Protein AF-A0A376LFG2-F1 (afdb_monomer)

Foldseek 3Di:
DVVQLVVCVVPVVLVSVLVVLLVVLVVCVVVVVLVVSVVSLVVSVVSCVVVVVCLPLSVLSSLQVVLVSCVVVVVNVSSVVSNVSSVVSCVPPDPPPPPPPPDDPPVPPDDDD

pLDDT: mean 82.59, std 20.43, range [39.03, 98.88]

Organism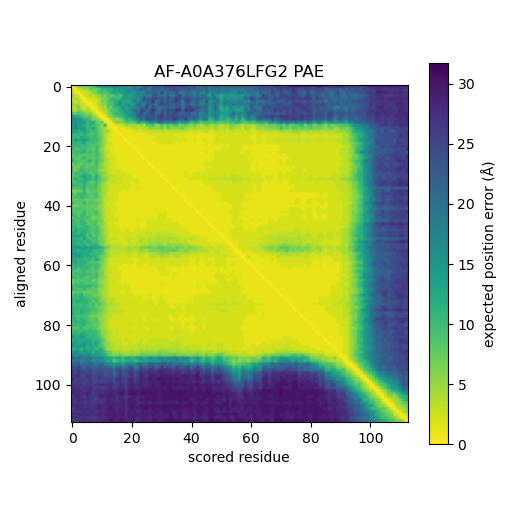: Escherichia coli (NCBI:txid562)

Radius of gyration: 19.16 Å; Cα contacts (8 Å, |Δi|>4): 97; chains: 1; bounding box: 65×38×30 Å

Sequence (113 aa):
MQQTEQMARQHDVWHYALWSLIQQSEILFAQGFLQTAWETQEKAFQLINEQHLEQLPMHEFLVRIRAQLLWAWARLDEAEASARSGIEVLSSYQPQQTASVPGNVDSMLAGPW

InterPro domains:
  IPR011990 Tetratricopeptide-like helical domain superfamily [G3DSA:1.25.40.10] (1-105)
  IPR011990 Tetratricopeptide-like helical domain superfamily [SSF48452] (1-99)
  IPR041617 MalT-like TPR region [PF17874] (1-98)

Mean predicted aligned error: 10.66 Å

Nearest PDB structures (foldseek):
  1hz4-assembly1_A  TM=9.566E-01  e=2.017E-10  Escherichia coli
  5o01-assembly2_B  TM=9.347E-01  e=2.244E-01  Prosthecobacter vanneervenii
  5o09-assembly1_1C  TM=8.858E-01  e=1.795E-01  Prosthecobacter vanneervenii
  7v6p-assembly1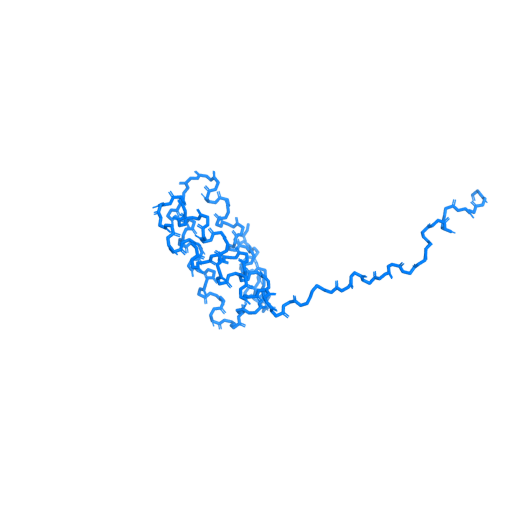_A-2  TM=8.515E-01  e=3.710E-01  Homo sapiens
  7v1l-assembly1_B-2  TM=8.603E-01  e=4.905E-01  Homo sapiens

Solvent-accessible surface area (backbone atoms only — not comparable to full-atom values): 6386 Å² total; per-residue (Å²): 104,72,69,55,38,58,54,19,73,76,65,79,35,57,68,55,30,42,50,45,33,52,52,50,20,52,51,29,43,75,72,66,39,51,70,62,15,49,56,34,47,50,54,36,52,50,50,30,64,77,65,70,40,65,78,42,74,65,41,25,52,49,30,41,58,50,14,54,52,31,44,76,68,67,38,51,72,59,14,49,52,29,41,50,52,22,52,56,47,48,67,78,56,70,80,72,71,73,72,74,77,78,75,72,80,77,72,78,79,73,72,91,130

Structure (mmCIF, N/CA/C/O backbone):
data_AF-A0A376LFG2-F1
#
_entry.id   AF-A0A376LFG2-F1
#
loop_
_atom_site.group_PDB
_atom_site.id
_atom_site.type_symbol
_atom_site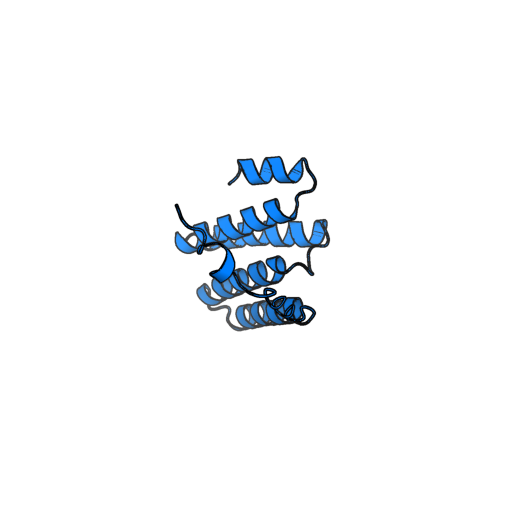.label_atom_id
_atom_site.label_alt_id
_atom_site.label_comp_id
_atom_site.label_asym_id
_atom_site.label_entity_id
_atom_site.label_seq_id
_atom_site.pdbx_PDB_ins_code
_atom_site.Cartn_x
_atom_site.Cartn_y
_atom_site.Cartn_z
_atom_site.occupancy
_atom_site.B_iso_or_equiv
_atom_site.auth_seq_id
_atom_site.auth_comp_id
_atom_site.auth_asym_id
_atom_site.auth_atom_id
_atom_site.pdbx_PDB_model_num
ATOM 1 N N . MET A 1 1 ? 14.401 8.907 4.806 1.00 59.75 1 MET A N 1
ATOM 2 C CA . MET A 1 1 ? 13.732 8.356 3.605 1.00 59.75 1 MET A CA 1
ATOM 3 C C . MET A 1 1 ? 13.271 9.429 2.619 1.00 59.75 1 MET A C 1
ATOM 5 O O . MET A 1 1 ? 13.513 9.244 1.438 1.00 59.75 1 MET A O 1
ATOM 9 N N . GLN A 1 2 ? 12.717 10.573 3.049 1.00 62.09 2 GLN A N 1
ATOM 10 C CA . GLN A 1 2 ? 12.305 11.654 2.124 1.00 62.09 2 GLN A CA 1
ATOM 11 C C . GLN A 1 2 ? 13.410 12.141 1.161 1.00 62.09 2 GLN A C 1
ATOM 13 O O . GLN A 1 2 ? 13.143 12.352 -0.017 1.00 62.09 2 GLN A O 1
ATOM 18 N N . GLN A 1 3 ? 14.663 12.256 1.623 1.00 55.25 3 GLN A N 1
ATOM 19 C CA . GLN A 1 3 ? 15.799 12.605 0.751 1.00 55.25 3 GLN A CA 1
ATOM 20 C C . GLN A 1 3 ? 16.062 11.559 -0.348 1.00 55.25 3 GLN A C 1
ATOM 22 O O . GLN A 1 3 ? 16.388 11.923 -1.473 1.00 55.25 3 GLN A O 1
ATOM 27 N N . THR A 1 4 ? 15.873 10.270 -0.053 1.00 57.09 4 THR A N 1
ATOM 28 C CA . THR A 1 4 ? 16.049 9.173 -1.018 1.00 57.09 4 THR A CA 1
ATOM 29 C C . THR A 1 4 ? 14.986 9.226 -2.114 1.00 57.09 4 THR A C 1
ATOM 31 O O . THR A 1 4 ? 15.292 9.022 -3.283 1.00 57.09 4 THR A O 1
ATOM 34 N N . GLU A 1 5 ? 13.749 9.565 -1.750 1.00 56.72 5 GLU A N 1
ATOM 35 C CA . GLU A 1 5 ? 12.644 9.724 -2.696 1.00 56.72 5 GLU A CA 1
ATOM 36 C C . GLU A 1 5 ? 12.864 10.912 -3.647 1.00 56.72 5 GLU A C 1
ATOM 38 O O . GLU A 1 5 ? 12.639 10.790 -4.849 1.00 56.72 5 GLU A O 1
ATOM 43 N N . GLN A 1 6 ? 13.363 12.044 -3.135 1.00 59.38 6 GLN A N 1
ATOM 44 C CA . GLN A 1 6 ? 13.667 13.220 -3.958 1.00 59.38 6 GLN A CA 1
ATOM 45 C C . GLN A 1 6 ? 14.824 12.978 -4.935 1.00 59.38 6 GLN A C 1
ATOM 47 O O . GLN A 1 6 ? 14.730 13.391 -6.089 1.00 59.38 6 GLN A O 1
ATOM 52 N N . MET A 1 7 ? 15.882 12.279 -4.512 1.00 54.47 7 MET A N 1
ATOM 53 C CA . MET A 1 7 ? 17.007 11.950 -5.397 1.00 54.47 7 MET A CA 1
ATOM 54 C C . MET A 1 7 ? 16.633 10.894 -6.448 1.00 54.47 7 MET A C 1
ATOM 56 O O . MET A 1 7 ? 17.086 10.980 -7.585 1.00 54.47 7 MET A O 1
ATOM 60 N N . ALA A 1 8 ? 15.768 9.930 -6.111 1.00 55.84 8 ALA A N 1
ATOM 61 C CA . ALA A 1 8 ? 15.332 8.884 -7.039 1.00 55.84 8 ALA A CA 1
ATOM 62 C C . ALA A 1 8 ? 14.521 9.432 -8.229 1.00 55.84 8 ALA A C 1
ATOM 64 O O . ALA A 1 8 ? 14.710 8.976 -9.356 1.00 55.84 8 ALA A O 1
ATOM 65 N N . ARG A 1 9 ? 13.681 10.456 -8.002 1.00 56.53 9 ARG A N 1
ATOM 66 C CA . ARG A 1 9 ? 12.909 11.130 -9.066 1.00 56.53 9 ARG A CA 1
ATOM 67 C C . ARG A 1 9 ? 13.779 11.933 -10.039 1.00 56.53 9 ARG A C 1
ATOM 69 O O . ARG A 1 9 ? 13.325 12.244 -11.130 1.00 56.53 9 ARG A O 1
ATOM 76 N N . GLN A 1 10 ? 15.006 12.290 -9.652 1.00 54.00 10 GLN A N 1
ATOM 77 C CA . GLN A 1 10 ? 15.927 13.073 -10.485 1.00 54.00 10 GLN A CA 1
ATOM 78 C C . GLN A 1 10 ? 16.802 12.204 -11.407 1.00 54.00 10 GLN A C 1
ATOM 80 O O . GLN A 1 10 ? 17.465 12.746 -12.288 1.00 54.00 10 GLN A O 1
ATOM 85 N N . HIS A 1 11 ? 16.804 10.878 -11.224 1.00 54.53 11 HIS A N 1
ATOM 86 C CA . HIS A 1 11 ? 17.703 9.947 -11.920 1.00 54.53 11 HIS A CA 1
ATOM 87 C C . HIS A 1 11 ? 16.992 8.717 -12.519 1.00 54.53 11 HIS A C 1
ATOM 89 O O . HIS A 1 11 ? 17.643 7.703 -12.750 1.00 54.53 11 HIS A O 1
ATOM 95 N N . ASP A 1 12 ? 15.672 8.778 -12.738 1.00 59.16 12 ASP A N 1
ATOM 96 C CA . ASP A 1 12 ? 14.859 7.658 -13.251 1.00 59.16 12 ASP A CA 1
ATOM 97 C C . ASP A 1 12 ? 14.970 6.360 -12.424 1.00 59.16 12 ASP A C 1
ATOM 99 O O . ASP A 1 12 ? 14.729 5.259 -12.921 1.00 59.16 12 ASP A O 1
ATOM 103 N N . VAL A 1 13 ? 15.301 6.458 -11.128 1.00 74.38 13 VAL A N 1
ATOM 104 C CA . VAL A 1 13 ? 15.435 5.278 -10.255 1.00 74.38 13 VAL A CA 1
ATOM 105 C C . VAL A 1 13 ? 14.137 5.013 -9.502 1.00 74.38 13 VAL A C 1
ATOM 107 O O . VAL A 1 13 ? 14.078 4.966 -8.270 1.00 74.38 13 VAL A O 1
ATOM 110 N N . TRP A 1 14 ? 13.067 4.838 -10.273 1.00 80.00 14 TRP A N 1
ATOM 111 C CA . TRP A 1 14 ? 11.690 4.671 -9.799 1.00 80.00 14 TRP A CA 1
ATOM 112 C C . TRP A 1 14 ? 11.528 3.518 -8.804 1.00 80.00 14 TRP A C 1
ATOM 114 O O . TRP A 1 14 ? 10.716 3.591 -7.884 1.00 80.00 14 TRP A O 1
ATOM 124 N N . HIS A 1 15 ? 12.380 2.497 -8.914 1.00 79.56 15 HIS A N 1
ATOM 125 C CA . HIS A 1 15 ? 12.423 1.360 -7.998 1.00 79.56 15 HIS A CA 1
ATOM 126 C C . HIS A 1 15 ? 12.772 1.780 -6.556 1.00 79.56 15 HIS A C 1
ATOM 128 O O . HIS A 1 15 ? 12.163 1.282 -5.613 1.00 79.56 15 HIS A O 1
ATOM 134 N N . TYR A 1 16 ? 13.699 2.731 -6.358 1.00 86.12 16 TYR A N 1
ATOM 135 C CA . TYR A 1 16 ? 14.033 3.228 -5.013 1.00 86.12 16 TYR A CA 1
ATOM 136 C C . TYR A 1 16 ? 12.958 4.156 -4.452 1.00 86.12 16 TYR A C 1
ATOM 138 O O . TYR A 1 16 ? 12.722 4.146 -3.243 1.00 86.12 16 TYR A O 1
ATOM 146 N N . ALA A 1 17 ? 12.291 4.938 -5.306 1.00 91.06 17 ALA A N 1
ATOM 147 C CA . ALA A 1 17 ? 11.148 5.743 -4.885 1.00 91.06 17 ALA A CA 1
ATOM 148 C C . ALA A 1 17 ? 10.001 4.841 -4.400 1.00 91.06 17 ALA A C 1
ATOM 150 O O . ALA A 1 17 ? 9.483 5.046 -3.302 1.00 91.06 17 ALA A O 1
ATOM 151 N N . LEU A 1 18 ? 9.681 3.789 -5.163 1.00 93.44 18 LEU A N 1
ATOM 152 C CA . LEU A 1 18 ? 8.682 2.791 -4.788 1.00 93.44 18 LEU A CA 1
ATOM 153 C C . LEU A 1 18 ? 9.053 2.082 -3.479 1.00 93.44 18 LEU A C 1
ATOM 155 O O . LEU A 1 18 ? 8.242 2.027 -2.556 1.00 93.44 18 LEU A O 1
ATOM 159 N N . TRP A 1 19 ? 10.297 1.610 -3.360 1.00 93.38 19 TRP A N 1
ATOM 160 C CA . TRP A 1 19 ? 10.780 0.964 -2.139 1.00 93.38 19 TRP A CA 1
ATOM 161 C C . TRP A 1 19 ? 10.693 1.877 -0.911 1.00 93.38 19 TRP A C 1
ATOM 163 O O . TRP A 1 19 ? 10.265 1.450 0.160 1.00 93.38 19 TRP A O 1
ATOM 173 N N . SER A 1 20 ? 11.047 3.156 -1.065 1.00 95.31 20 SER A N 1
ATOM 174 C CA . SER A 1 20 ? 10.943 4.154 0.003 1.00 95.31 20 SER A CA 1
ATOM 175 C C . SER A 1 20 ? 9.498 4.332 0.481 1.00 95.31 20 SER A C 1
ATOM 177 O O . SER A 1 20 ? 9.266 4.436 1.684 1.00 95.31 20 SER A O 1
ATOM 179 N N . LEU A 1 21 ? 8.518 4.353 -0.429 1.00 97.12 21 LEU A N 1
ATOM 180 C CA . LEU A 1 21 ? 7.099 4.456 -0.065 1.00 97.12 21 LEU A CA 1
ATOM 181 C C . LEU A 1 21 ? 6.609 3.202 0.670 1.00 97.12 21 LEU A C 1
ATOM 183 O O . LEU A 1 21 ? 5.934 3.320 1.692 1.00 97.12 21 LEU A O 1
ATOM 187 N N . ILE A 1 22 ? 7.000 2.012 0.204 1.00 97.38 22 ILE A N 1
ATOM 188 C CA . ILE A 1 22 ? 6.679 0.735 0.861 1.00 97.38 22 ILE A CA 1
ATOM 189 C C . ILE A 1 22 ? 7.204 0.732 2.303 1.00 97.38 22 ILE A C 1
ATOM 191 O O . ILE A 1 22 ? 6.432 0.538 3.240 1.00 97.38 22 ILE A O 1
ATOM 195 N N . GLN A 1 23 ? 8.485 1.049 2.498 1.00 97.75 23 GLN A N 1
ATOM 196 C CA . GLN A 1 23 ? 9.101 1.084 3.827 1.00 97.75 23 GLN A CA 1
ATOM 197 C C . GLN A 1 23 ? 8.470 2.136 4.752 1.00 97.75 23 GLN A C 1
ATOM 199 O O . GLN A 1 23 ? 8.246 1.882 5.936 1.00 97.75 23 GLN A O 1
ATOM 204 N N . GLN A 1 24 ? 8.136 3.319 4.226 1.00 98.12 24 GLN A N 1
ATOM 205 C CA . GLN A 1 24 ? 7.408 4.337 4.989 1.00 98.12 24 GLN A CA 1
ATOM 206 C C . GLN A 1 24 ? 6.034 3.823 5.442 1.00 98.12 24 GLN A C 1
ATOM 208 O O . GLN A 1 24 ? 5.663 4.028 6.598 1.00 98.12 24 GLN A O 1
ATOM 213 N N . SER A 1 25 ? 5.304 3.114 4.573 1.00 98.62 25 SER A N 1
ATOM 214 C CA . SER A 1 25 ? 4.036 2.485 4.948 1.00 98.62 25 SER A CA 1
ATOM 215 C C . SER A 1 25 ? 4.210 1.433 6.043 1.00 98.62 25 SER A C 1
ATOM 217 O O . SER A 1 25 ? 3.358 1.367 6.926 1.00 98.62 25 SER A O 1
ATOM 219 N N . GLU A 1 26 ? 5.254 0.604 5.997 1.00 98.38 26 GLU A N 1
ATOM 220 C CA . GLU A 1 26 ? 5.501 -0.420 7.023 1.00 98.38 26 GLU A CA 1
ATOM 221 C C . GLU A 1 26 ? 5.772 0.213 8.394 1.00 98.38 26 GLU A C 1
ATOM 223 O O . GLU A 1 26 ? 5.209 -0.218 9.401 1.00 98.38 26 GLU A O 1
ATOM 228 N N . ILE A 1 27 ? 6.563 1.291 8.435 1.00 98.44 27 ILE A N 1
ATOM 229 C CA . ILE A 1 27 ? 6.823 2.049 9.668 1.00 98.44 27 ILE A CA 1
ATOM 230 C C . ILE A 1 27 ? 5.526 2.655 10.216 1.00 98.44 27 ILE A C 1
ATOM 232 O O . ILE A 1 27 ? 5.238 2.517 11.404 1.00 98.44 27 ILE A O 1
ATOM 236 N N . LEU A 1 28 ? 4.726 3.302 9.362 1.00 98.69 28 LEU A N 1
ATOM 237 C CA . LEU A 1 28 ? 3.446 3.898 9.759 1.00 98.69 28 LEU A CA 1
ATOM 238 C C . LEU A 1 28 ? 2.468 2.843 10.285 1.00 98.69 28 LEU A C 1
ATOM 240 O O . LEU A 1 28 ? 1.800 3.067 11.295 1.00 98.69 28 LEU A O 1
ATOM 244 N N . PHE A 1 29 ? 2.418 1.679 9.636 1.00 98.50 29 PHE A N 1
ATOM 245 C CA . PHE A 1 29 ? 1.617 0.549 10.089 1.00 98.50 29 PHE A CA 1
ATOM 246 C C . PHE A 1 29 ? 2.072 0.067 11.473 1.00 98.50 29 PHE A C 1
ATOM 248 O O . PHE A 1 29 ? 1.247 -0.058 12.376 1.00 98.50 29 PHE A O 1
ATOM 255 N N . ALA A 1 30 ? 3.380 -0.130 11.675 1.00 98.19 30 ALA A N 1
ATOM 256 C CA . ALA A 1 30 ? 3.945 -0.552 12.958 1.00 98.19 30 ALA A CA 1
ATOM 257 C C . ALA A 1 30 ? 3.695 0.462 14.092 1.00 98.19 30 ALA A C 1
ATOM 259 O O . ALA A 1 30 ? 3.583 0.076 15.253 1.00 98.19 30 ALA A O 1
ATOM 260 N N . GLN A 1 31 ? 3.570 1.750 13.762 1.00 98.38 31 GLN A N 1
ATOM 261 C CA . GLN A 1 31 ? 3.214 2.815 14.706 1.00 98.38 31 GLN A CA 1
ATOM 262 C C . GLN A 1 31 ? 1.706 2.899 15.006 1.00 98.38 31 GLN A C 1
ATOM 264 O O . GLN A 1 31 ? 1.302 3.674 15.870 1.00 98.38 31 GLN A O 1
ATOM 269 N N . GLY A 1 32 ? 0.865 2.129 14.310 1.00 98.06 32 GLY A N 1
ATOM 270 C CA . GLY A 1 32 ? -0.593 2.170 14.456 1.00 98.06 32 GLY A CA 1
ATOM 271 C C . GLY A 1 32 ? -1.282 3.268 13.637 1.00 98.06 32 GLY A C 1
ATOM 272 O O . GLY A 1 32 ? -2.496 3.440 13.740 1.00 98.06 32 GLY A O 1
ATOM 273 N N . PHE A 1 33 ? -0.556 3.989 12.778 1.00 98.56 33 PHE A N 1
ATOM 274 C CA . PHE A 1 33 ? -1.113 5.018 11.894 1.00 98.56 33 PHE A CA 1
ATOM 275 C C . PHE A 1 33 ? -1.658 4.407 10.596 1.00 98.56 33 PHE A C 1
ATOM 277 O O . PHE A 1 33 ? -1.191 4.708 9.497 1.00 98.56 33 PHE A O 1
ATOM 284 N N . LEU A 1 34 ? -2.665 3.533 10.718 1.00 98.25 34 LEU A N 1
ATOM 285 C CA . LEU A 1 34 ? -3.187 2.729 9.602 1.00 98.25 34 LEU A CA 1
ATOM 286 C C . LEU A 1 34 ? -3.701 3.585 8.436 1.00 98.25 34 LEU A C 1
ATOM 288 O O . LEU A 1 34 ? -3.424 3.273 7.283 1.00 98.25 34 LEU A O 1
ATOM 292 N N . GLN A 1 35 ? -4.395 4.689 8.716 1.00 98.50 35 GLN A N 1
ATOM 293 C CA . GLN A 1 35 ? -4.896 5.577 7.662 1.00 98.50 35 GLN A CA 1
ATOM 294 C C . GLN A 1 35 ? -3.751 6.227 6.864 1.00 98.50 35 GLN A C 1
ATOM 296 O O . GLN A 1 35 ? -3.775 6.254 5.637 1.00 98.50 35 GLN A O 1
ATOM 301 N N . THR A 1 36 ? -2.700 6.690 7.541 1.00 98.56 36 THR A N 1
ATOM 302 C CA . THR A 1 36 ? -1.531 7.287 6.875 1.00 98.56 36 THR A CA 1
ATOM 303 C C . THR A 1 36 ? -0.705 6.235 6.130 1.00 98.56 36 THR A C 1
ATOM 305 O O . THR A 1 36 ? -0.149 6.523 5.068 1.00 98.56 36 THR A O 1
ATOM 308 N N . ALA A 1 37 ? -0.646 5.001 6.644 1.00 98.75 37 ALA A N 1
ATOM 309 C CA . ALA A 1 37 ? -0.060 3.872 5.926 1.00 98.75 37 ALA A CA 1
ATOM 310 C C . ALA A 1 37 ? -0.829 3.601 4.620 1.00 98.75 37 ALA A C 1
ATOM 312 O O . ALA A 1 37 ? -0.209 3.499 3.565 1.00 98.75 37 ALA A O 1
ATOM 313 N N . TRP A 1 38 ? -2.167 3.594 4.660 1.00 98.75 38 TRP A N 1
ATOM 314 C CA . TRP A 1 38 ? -3.014 3.438 3.473 1.00 98.75 38 TRP A CA 1
ATOM 315 C C . TRP A 1 38 ? -2.742 4.519 2.426 1.00 98.75 38 TRP A C 1
ATOM 317 O O . TRP A 1 38 ? -2.481 4.208 1.268 1.00 98.75 38 TRP A O 1
ATOM 327 N N . GLU A 1 39 ? -2.740 5.788 2.830 1.00 98.75 39 GLU A N 1
ATOM 328 C CA . GLU A 1 39 ? -2.467 6.920 1.934 1.00 98.75 39 GLU A CA 1
ATOM 329 C C . GLU A 1 39 ? -1.053 6.868 1.340 1.00 98.75 39 GLU A C 1
ATOM 331 O O . GLU A 1 39 ? -0.834 7.253 0.192 1.00 98.75 39 GLU A O 1
ATOM 336 N N . THR A 1 40 ? -0.080 6.362 2.101 1.00 98.62 40 THR A N 1
ATOM 337 C CA . THR A 1 40 ? 1.277 6.112 1.595 1.00 98.62 40 THR A CA 1
ATOM 338 C C . THR A 1 40 ? 1.287 4.990 0.554 1.00 98.62 40 THR A C 1
ATOM 340 O O . THR A 1 40 ? 1.944 5.125 -0.478 1.00 98.62 40 THR A O 1
ATOM 343 N N . GLN A 1 41 ? 0.520 3.918 0.771 1.00 98.69 41 GLN A N 1
ATOM 344 C CA . GLN A 1 41 ? 0.351 2.846 -0.213 1.00 98.69 41 GLN A CA 1
ATOM 345 C C . GLN A 1 41 ? -0.346 3.341 -1.487 1.00 98.69 41 GLN A C 1
ATOM 347 O O . GLN A 1 41 ? 0.065 2.958 -2.575 1.00 98.69 41 GLN A O 1
ATOM 352 N N . GLU A 1 42 ? -1.347 4.224 -1.391 1.00 98.69 42 GLU A N 1
ATOM 353 C CA . GLU A 1 42 ? -2.004 4.819 -2.569 1.00 98.69 42 GLU A CA 1
ATOM 354 C C . GLU A 1 42 ? -1.011 5.588 -3.453 1.00 98.69 42 GLU A C 1
ATOM 356 O O . GLU A 1 42 ? -1.015 5.428 -4.671 1.00 98.69 42 GLU A O 1
ATOM 361 N N . LYS A 1 43 ? -0.077 6.341 -2.854 1.00 98.19 43 LYS A N 1
ATOM 362 C CA . LYS A 1 43 ? 1.009 6.998 -3.608 1.00 98.19 43 LYS A CA 1
ATOM 363 C C . LYS A 1 43 ? 1.923 5.989 -4.306 1.00 98.19 43 LYS A C 1
ATOM 365 O O . LYS A 1 43 ? 2.383 6.246 -5.415 1.00 98.19 43 LYS A O 1
ATOM 370 N N . ALA A 1 44 ? 2.193 4.849 -3.668 1.00 97.56 44 ALA A N 1
ATOM 371 C CA . ALA A 1 44 ? 2.986 3.780 -4.268 1.00 97.56 44 ALA A CA 1
ATOM 372 C C . ALA A 1 44 ? 2.254 3.127 -5.454 1.00 97.56 44 ALA A C 1
ATOM 374 O O . ALA A 1 44 ? 2.872 2.911 -6.493 1.00 97.56 44 ALA A O 1
ATOM 375 N N . PHE A 1 45 ? 0.943 2.885 -5.343 1.00 97.88 45 PHE A N 1
ATOM 376 C CA . PHE A 1 45 ? 0.125 2.385 -6.456 1.00 97.88 45 PHE A CA 1
ATOM 377 C C . PHE A 1 45 ? 0.055 3.380 -7.615 1.00 97.88 45 PHE A C 1
ATOM 379 O O . PHE A 1 45 ? 0.196 2.981 -8.770 1.00 97.88 45 PHE A O 1
ATOM 386 N N . GLN A 1 46 ? -0.105 4.671 -7.316 1.00 97.31 46 GLN A N 1
ATOM 387 C CA . GLN A 1 46 ? -0.063 5.723 -8.328 1.00 97.31 46 GLN A CA 1
ATOM 388 C C . GLN A 1 46 ? 1.275 5.709 -9.080 1.00 97.31 46 GLN A C 1
ATOM 390 O O . GLN A 1 46 ? 1.279 5.712 -10.308 1.00 97.31 46 GLN A O 1
ATOM 395 N N . LEU A 1 47 ? 2.397 5.614 -8.359 1.00 95.00 47 LEU A N 1
ATOM 396 C CA . LEU A 1 47 ? 3.723 5.535 -8.971 1.00 95.00 47 LEU A CA 1
ATOM 397 C C . LEU A 1 47 ? 3.886 4.294 -9.862 1.00 95.00 47 LEU A C 1
ATOM 399 O O . LEU A 1 47 ? 4.479 4.394 -10.933 1.00 95.00 47 LEU A O 1
ATOM 403 N N . ILE A 1 48 ? 3.369 3.135 -9.435 1.00 94.69 48 ILE A N 1
ATOM 404 C CA . ILE A 1 48 ? 3.399 1.909 -10.245 1.00 94.69 48 ILE A CA 1
ATOM 405 C C . ILE A 1 48 ? 2.678 2.121 -11.575 1.00 94.69 48 ILE A C 1
ATOM 407 O O . ILE A 1 48 ? 3.251 1.800 -12.611 1.00 94.69 48 ILE A O 1
ATOM 411 N N . ASN A 1 49 ? 1.473 2.693 -11.542 1.00 94.88 49 ASN A N 1
ATOM 412 C CA . ASN A 1 49 ? 0.660 2.932 -12.734 1.00 94.88 49 ASN A CA 1
ATOM 413 C C . ASN A 1 49 ? 1.316 3.959 -13.675 1.00 94.88 49 ASN A C 1
ATOM 415 O O . ASN A 1 49 ? 1.452 3.721 -14.871 1.00 94.88 49 ASN A O 1
ATOM 419 N N . GLU A 1 50 ? 1.793 5.082 -13.129 1.00 94.12 50 GLU A N 1
ATOM 420 C CA . GLU A 1 50 ? 2.426 6.151 -13.915 1.00 94.12 50 GLU A CA 1
ATOM 421 C C . GLU A 1 50 ? 3.721 5.709 -14.610 1.00 94.12 50 GLU A C 1
ATOM 423 O O . GLU A 1 50 ? 4.068 6.257 -15.654 1.00 94.12 50 GLU A O 1
ATOM 428 N N . GLN A 1 51 ? 4.445 4.747 -14.029 1.00 92.25 51 GLN A N 1
ATOM 429 C CA . GLN A 1 51 ? 5.752 4.292 -14.514 1.00 92.25 51 GLN A CA 1
ATOM 430 C C . GLN A 1 51 ? 5.736 2.847 -15.045 1.00 92.25 51 GLN A C 1
ATOM 432 O O . GLN A 1 51 ? 6.800 2.294 -15.323 1.00 92.25 51 GLN A O 1
ATOM 437 N N . HIS A 1 52 ? 4.555 2.235 -15.190 1.00 91.00 52 HIS A N 1
ATOM 438 C CA . HIS A 1 52 ? 4.356 0.866 -15.685 1.00 91.00 52 HIS A CA 1
ATOM 439 C C . HIS A 1 52 ? 5.210 -0.195 -14.961 1.00 91.00 52 HIS A C 1
ATOM 441 O O . HIS A 1 52 ? 5.931 -0.988 -15.574 1.00 91.00 52 HIS A O 1
ATOM 447 N N . LEU A 1 53 ? 5.177 -0.177 -13.625 1.00 90.00 53 LEU A N 1
ATOM 448 C CA . LEU A 1 53 ? 6.009 -1.028 -12.762 1.00 90.00 53 LEU A CA 1
ATOM 449 C C . LEU A 1 53 ? 5.290 -2.295 -12.268 1.00 90.00 53 LEU A C 1
ATOM 451 O O . LEU A 1 53 ? 5.758 -2.934 -11.323 1.00 90.00 53 LEU A O 1
ATOM 455 N N . GLU A 1 54 ? 4.156 -2.666 -12.865 1.00 89.19 54 GLU A N 1
ATOM 456 C CA . GLU A 1 54 ? 3.255 -3.706 -12.350 1.00 89.19 54 GLU A CA 1
ATOM 457 C C . GLU A 1 54 ? 3.908 -5.091 -12.281 1.00 89.19 54 GLU A C 1
ATOM 459 O O . GLU A 1 54 ? 3.519 -5.901 -11.442 1.00 89.19 54 GLU A O 1
ATOM 464 N N . GLN A 1 55 ? 4.912 -5.353 -13.126 1.00 84.88 55 GLN A N 1
ATOM 465 C CA . GLN A 1 55 ? 5.568 -6.666 -13.203 1.00 84.88 55 GLN A CA 1
ATOM 466 C C . GLN A 1 55 ? 6.815 -6.778 -12.330 1.00 84.88 55 GLN A C 1
ATOM 468 O O . GLN A 1 55 ? 7.502 -7.794 -12.368 1.00 84.88 55 GLN A O 1
ATOM 473 N N . LEU A 1 56 ? 7.135 -5.747 -11.545 1.00 86.06 56 LEU A N 1
ATOM 474 C CA . LEU A 1 56 ? 8.244 -5.822 -10.601 1.00 86.06 56 LEU A CA 1
ATOM 475 C C . LEU A 1 56 ? 7.836 -6.618 -9.351 1.00 86.06 56 LEU A C 1
ATOM 477 O O . LEU A 1 56 ? 6.716 -6.452 -8.867 1.00 86.06 56 LEU A O 1
ATOM 481 N N . PRO A 1 57 ? 8.755 -7.365 -8.706 1.00 87.94 57 PRO A N 1
ATOM 482 C CA . PRO A 1 57 ? 8.446 -8.093 -7.471 1.00 87.94 57 PRO A CA 1
ATOM 483 C C . PRO A 1 57 ? 8.008 -7.158 -6.337 1.00 87.94 57 PRO A C 1
ATOM 485 O O . PRO A 1 57 ? 7.284 -7.554 -5.432 1.00 87.94 57 PRO A O 1
ATOM 488 N N . MET A 1 58 ? 8.418 -5.887 -6.389 1.00 91.88 58 MET A N 1
ATOM 489 C CA . MET A 1 58 ? 7.965 -4.868 -5.440 1.00 91.88 58 MET A CA 1
ATOM 490 C C . MET A 1 58 ? 6.460 -4.597 -5.511 1.00 91.88 58 MET A C 1
ATOM 492 O O . MET A 1 58 ? 5.890 -4.191 -4.500 1.00 91.88 58 MET A O 1
ATOM 496 N N . HIS A 1 59 ? 5.808 -4.833 -6.654 1.00 94.81 59 HIS A N 1
ATOM 497 C CA . HIS A 1 59 ? 4.357 -4.721 -6.739 1.00 94.81 59 HIS A CA 1
ATOM 498 C C . HIS A 1 59 ? 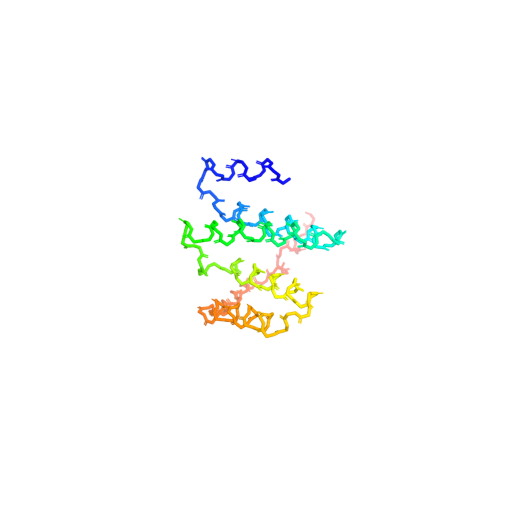3.671 -5.797 -5.887 1.00 94.81 59 HIS A C 1
ATOM 500 O O . HIS A 1 59 ? 2.758 -5.451 -5.139 1.00 94.81 59 HIS A O 1
ATOM 506 N N . GLU A 1 60 ? 4.168 -7.046 -5.890 1.00 95.69 60 GLU A N 1
ATOM 507 C CA . GLU A 1 60 ? 3.695 -8.084 -4.955 1.00 95.69 60 GLU A CA 1
ATOM 508 C C . GLU A 1 60 ? 3.817 -7.608 -3.508 1.00 95.69 60 GLU A C 1
ATOM 510 O O . GLU A 1 60 ? 2.863 -7.706 -2.735 1.00 95.69 60 GLU A O 1
ATOM 515 N N . PHE A 1 61 ? 4.969 -7.036 -3.151 1.00 96.31 61 PHE A N 1
ATOM 516 C CA . PHE A 1 61 ? 5.203 -6.591 -1.784 1.00 96.31 61 PHE A CA 1
ATOM 517 C C . PHE A 1 61 ? 4.166 -5.536 -1.374 1.00 96.31 61 PHE A C 1
ATOM 519 O O . PHE A 1 61 ? 3.592 -5.619 -0.285 1.00 96.31 61 PHE A O 1
ATOM 526 N N . LEU A 1 62 ? 3.890 -4.567 -2.255 1.00 98.19 62 LEU A N 1
ATOM 527 C CA . LEU A 1 62 ? 2.903 -3.518 -2.011 1.00 98.19 62 LEU A CA 1
ATOM 528 C C . LEU A 1 62 ? 1.490 -4.091 -1.808 1.00 98.19 62 LEU A C 1
ATOM 530 O O . LEU A 1 62 ? 0.823 -3.728 -0.836 1.00 98.19 62 LEU A O 1
ATOM 534 N N . VAL A 1 63 ? 1.035 -5.006 -2.672 1.00 98.31 63 VAL A N 1
ATOM 535 C CA . VAL A 1 63 ? -0.299 -5.622 -2.524 1.00 98.31 63 VAL A CA 1
ATOM 536 C C . VAL A 1 63 ? -0.382 -6.555 -1.311 1.00 98.31 63 VAL A C 1
ATOM 538 O O . VAL A 1 63 ? -1.455 -6.704 -0.721 1.00 98.31 63 VAL A O 1
ATOM 541 N N . ARG A 1 64 ? 0.740 -7.111 -0.843 1.00 98.56 64 ARG A N 1
ATOM 542 C CA . ARG A 1 64 ? 0.794 -7.880 0.407 1.00 98.56 64 ARG A CA 1
ATOM 543 C C . ARG A 1 64 ? 0.644 -6.999 1.649 1.00 98.56 64 ARG A C 1
ATOM 545 O O . ARG A 1 64 ? -0.157 -7.329 2.525 1.00 98.56 64 ARG A O 1
ATOM 552 N N . ILE A 1 65 ? 1.337 -5.860 1.737 1.00 98.50 65 ILE A N 1
ATOM 553 C CA . ILE A 1 65 ? 1.148 -4.930 2.873 1.00 98.50 65 ILE A CA 1
ATOM 554 C C . ILE A 1 65 ? -0.206 -4.204 2.815 1.00 98.50 65 ILE A C 1
ATOM 556 O O . ILE A 1 65 ? -0.760 -3.841 3.855 1.00 9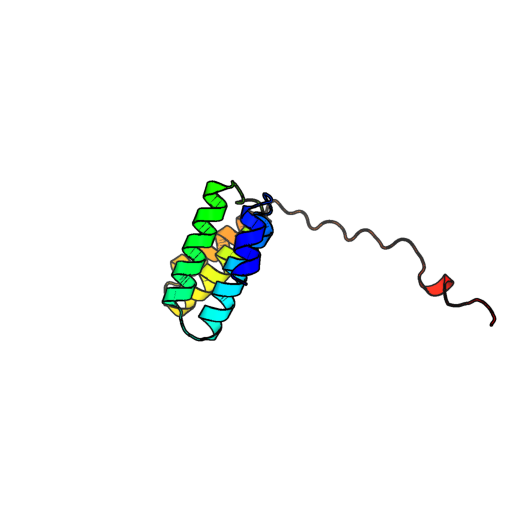8.50 65 ILE A O 1
ATOM 560 N N . ARG A 1 66 ? -0.791 -4.054 1.619 1.00 98.88 66 ARG A N 1
ATOM 561 C CA . ARG A 1 66 ? -2.191 -3.643 1.441 1.00 98.88 66 ARG A CA 1
ATOM 562 C C . ARG A 1 66 ? -3.150 -4.679 2.024 1.00 98.88 66 ARG A C 1
ATOM 564 O O . ARG A 1 66 ? -4.051 -4.304 2.772 1.00 98.88 66 ARG A O 1
ATOM 571 N N . ALA A 1 67 ? -2.931 -5.966 1.751 1.00 98.81 67 ALA A N 1
ATOM 572 C CA . ALA A 1 67 ? -3.730 -7.048 2.325 1.00 98.81 67 ALA A CA 1
ATOM 573 C C . ALA A 1 67 ? -3.652 -7.067 3.860 1.00 98.81 67 ALA A C 1
ATOM 575 O O . ALA A 1 67 ? -4.679 -7.174 4.524 1.00 98.81 67 ALA A O 1
ATOM 576 N N . GLN A 1 68 ? -2.458 -6.888 4.436 1.00 98.75 68 GLN A N 1
ATOM 577 C CA . GLN A 1 68 ? -2.276 -6.802 5.890 1.00 98.75 68 GLN A CA 1
ATOM 578 C C . GLN A 1 68 ? -3.070 -5.641 6.511 1.00 98.75 68 GLN A C 1
ATOM 580 O O . GLN A 1 68 ? -3.695 -5.800 7.561 1.00 98.75 68 GLN A O 1
ATOM 585 N N . LEU A 1 69 ? -3.070 -4.480 5.855 1.00 98.81 69 LEU A N 1
ATOM 586 C CA . LEU A 1 69 ? -3.814 -3.308 6.305 1.00 98.81 69 LEU A CA 1
ATOM 587 C C . LEU A 1 69 ? -5.332 -3.528 6.212 1.00 98.81 69 LEU A C 1
ATOM 589 O O . LEU A 1 69 ? -6.047 -3.290 7.184 1.00 98.81 69 LEU A O 1
ATOM 593 N N . LEU A 1 70 ? -5.819 -4.062 5.089 1.00 98.88 70 LEU A N 1
ATOM 594 C CA . LEU A 1 70 ? -7.227 -4.437 4.907 1.00 98.88 70 LEU A CA 1
ATOM 595 C C . LEU A 1 70 ? -7.685 -5.466 5.946 1.00 98.88 70 LEU A C 1
ATOM 597 O O . LEU A 1 70 ? -8.776 -5.339 6.504 1.00 98.88 70 LEU A O 1
ATOM 601 N N . TRP A 1 71 ? -6.831 -6.442 6.256 1.00 98.69 71 TRP A N 1
ATOM 602 C CA . TRP A 1 71 ? -7.086 -7.436 7.292 1.00 98.69 71 TRP A CA 1
ATOM 603 C C . TRP A 1 71 ? -7.221 -6.795 8.678 1.00 98.69 71 TRP A C 1
ATOM 605 O O . TRP A 1 71 ? -8.159 -7.114 9.406 1.00 98.69 71 TRP A O 1
ATOM 615 N N . ALA A 1 72 ? -6.361 -5.827 9.017 1.00 98.38 72 ALA A N 1
ATOM 616 C CA . ALA A 1 72 ? -6.461 -5.071 10.269 1.00 98.38 72 ALA A CA 1
ATOM 617 C C . ALA A 1 72 ? -7.767 -4.256 10.380 1.00 98.38 72 ALA A C 1
ATOM 619 O O . ALA A 1 72 ? -8.244 -3.996 11.483 1.00 98.38 72 ALA A O 1
ATOM 620 N N . TRP A 1 73 ? -8.377 -3.891 9.249 1.00 98.69 73 TRP A N 1
ATOM 621 C CA . TRP A 1 73 ? -9.704 -3.269 9.175 1.00 98.69 73 TRP A CA 1
ATOM 622 C C . TRP A 1 73 ? -10.861 -4.265 9.017 1.00 98.69 73 TRP A C 1
ATOM 624 O O . TRP A 1 73 ? -11.986 -3.846 8.755 1.00 98.69 73 TRP A O 1
ATOM 634 N N . ALA A 1 74 ? -10.612 -5.569 9.163 1.00 98.69 74 ALA A N 1
ATOM 635 C CA . ALA A 1 74 ? -11.597 -6.636 8.971 1.00 98.69 7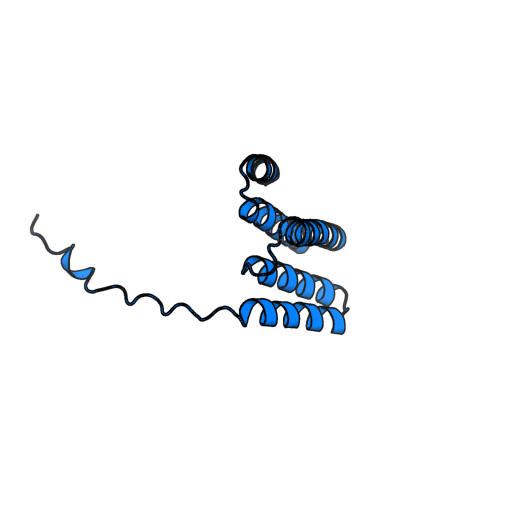4 ALA A CA 1
ATOM 636 C C . ALA A 1 74 ? -12.267 -6.647 7.577 1.00 98.69 74 ALA A C 1
ATOM 638 O O . AL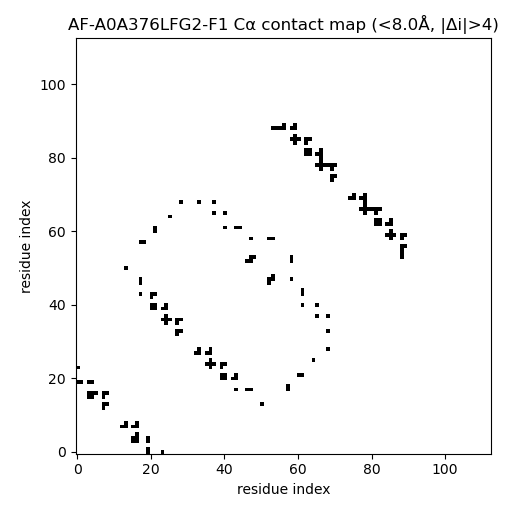A A 1 74 ? -13.343 -7.218 7.402 1.00 98.69 74 ALA A O 1
ATOM 639 N N . ARG A 1 75 ? -11.617 -6.069 6.559 1.00 98.69 75 ARG A N 1
ATOM 640 C CA . ARG A 1 75 ? -12.046 -6.109 5.149 1.00 98.69 75 ARG A CA 1
ATOM 641 C C . ARG A 1 75 ? -11.476 -7.362 4.482 1.00 98.69 75 ARG A C 1
ATOM 643 O O . ARG A 1 75 ? -10.578 -7.284 3.647 1.00 98.69 75 ARG A O 1
ATOM 650 N N . LEU A 1 76 ? -11.941 -8.528 4.932 1.00 98.62 76 LEU A N 1
ATOM 651 C CA . LEU A 1 76 ? -11.298 -9.817 4.650 1.00 98.62 76 LEU A CA 1
ATOM 652 C C . LEU A 1 76 ? -11.327 -10.205 3.167 1.00 98.62 76 LEU A C 1
ATOM 654 O O . LEU A 1 76 ? -1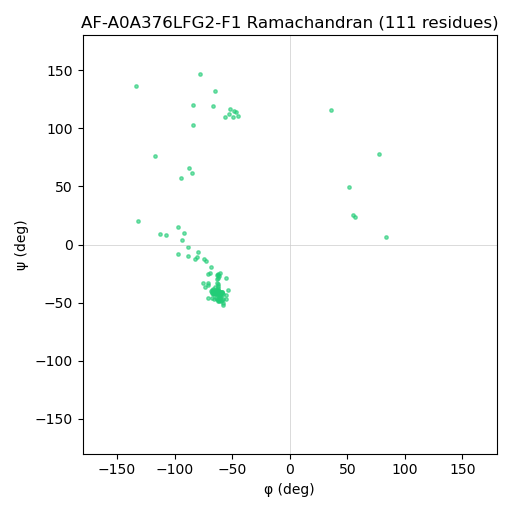0.297 -10.622 2.646 1.00 98.62 76 LEU A O 1
ATOM 658 N N . ASP A 1 77 ? -12.451 -10.000 2.479 1.00 98.69 77 ASP A N 1
ATOM 659 C CA . ASP A 1 77 ? -12.576 -10.326 1.050 1.00 98.69 77 ASP A CA 1
ATOM 660 C C . ASP A 1 77 ? -11.594 -9.506 0.198 1.00 98.69 77 ASP A C 1
ATOM 662 O O . ASP A 1 77 ? -10.962 -10.005 -0.732 1.00 98.69 77 ASP A O 1
ATOM 666 N N . GLU A 1 78 ? -11.410 -8.235 0.554 1.00 98.69 78 GLU A N 1
ATOM 667 C CA . GLU A 1 78 ? -10.480 -7.342 -0.135 1.00 98.69 78 GLU A CA 1
ATOM 668 C C . GLU A 1 78 ? -9.026 -7.673 0.199 1.00 98.69 78 GLU A C 1
ATOM 670 O O . GLU A 1 78 ? -8.157 -7.606 -0.672 1.00 98.69 78 GLU A O 1
ATOM 675 N N . ALA A 1 79 ? -8.75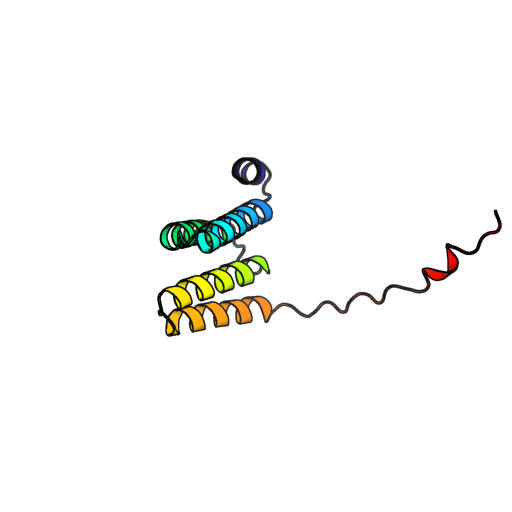2 -8.061 1.447 1.00 98.81 79 ALA A N 1
ATOM 676 C CA . ALA A 1 79 ? -7.439 -8.552 1.841 1.00 98.81 79 ALA A CA 1
ATOM 677 C C . ALA A 1 79 ? -7.068 -9.818 1.053 1.00 98.81 79 ALA A C 1
ATOM 679 O O . ALA A 1 79 ? -5.951 -9.917 0.545 1.00 98.81 79 ALA A O 1
ATOM 680 N N . GLU A 1 80 ? -8.009 -10.752 0.892 1.00 98.81 80 GLU A N 1
ATOM 681 C CA . GLU A 1 80 ? -7.821 -11.952 0.077 1.00 98.81 80 GLU A CA 1
ATOM 682 C C . GLU A 1 80 ? -7.572 -11.597 -1.392 1.00 98.81 80 GLU A C 1
ATOM 684 O O . GLU A 1 80 ? -6.603 -12.081 -1.979 1.00 98.81 80 GLU A O 1
ATOM 689 N N . ALA A 1 81 ? -8.395 -10.727 -1.984 1.00 98.62 81 ALA A N 1
ATOM 690 C CA . ALA A 1 81 ? -8.220 -10.290 -3.367 1.00 98.62 81 ALA A CA 1
ATOM 691 C C . ALA A 1 81 ? -6.844 -9.637 -3.595 1.00 98.62 81 ALA A C 1
ATOM 693 O O . ALA A 1 81 ? -6.167 -9.944 -4.577 1.00 98.62 81 ALA A O 1
ATOM 694 N N . SER A 1 82 ? -6.395 -8.797 -2.658 1.00 98.44 82 SER A N 1
ATOM 695 C CA . SER A 1 82 ? -5.078 -8.152 -2.694 1.00 98.44 82 SER A CA 1
ATOM 696 C C . SER A 1 82 ? -3.927 -9.155 -2.540 1.00 98.44 82 SER A C 1
ATOM 698 O O . SER A 1 82 ? -2.901 -9.039 -3.201 1.00 98.44 82 SER A O 1
ATOM 700 N N . ALA A 1 83 ? -4.078 -10.181 -1.700 1.00 98.12 83 ALA A N 1
ATOM 701 C CA . ALA A 1 83 ? -3.073 -11.239 -1.593 1.00 98.12 83 ALA A CA 1
ATOM 702 C C . ALA A 1 83 ? -3.010 -12.099 -2.869 1.00 98.12 83 ALA A C 1
ATOM 704 O O . ALA A 1 83 ? -1.924 -12.449 -3.332 1.00 98.12 83 ALA A O 1
ATOM 705 N N . ARG A 1 84 ? -4.165 -12.407 -3.475 1.00 97.81 84 ARG A N 1
ATOM 706 C CA . ARG A 1 84 ? -4.249 -13.159 -4.736 1.00 97.81 84 ARG A CA 1
ATOM 707 C C . ARG A 1 84 ? -3.610 -12.407 -5.900 1.00 97.81 84 ARG A C 1
ATOM 709 O O . ARG A 1 84 ? -2.908 -13.037 -6.685 1.00 97.81 84 ARG A O 1
ATOM 716 N N . SER A 1 85 ? -3.787 -11.088 -5.992 1.00 96.06 85 SER A N 1
ATOM 717 C CA . SER A 1 85 ? -3.107 -10.300 -7.028 1.00 96.06 85 SER A CA 1
ATOM 718 C C . SER A 1 85 ? -1.584 -10.330 -6.866 1.00 96.06 85 SER A C 1
ATOM 720 O O . SER A 1 85 ? -0.871 -10.382 -7.862 1.00 96.06 85 SER A O 1
ATOM 722 N N . GLY A 1 86 ? -1.067 -10.400 -5.636 1.00 94.56 86 GLY A N 1
ATOM 723 C CA . GLY A 1 86 ? 0.366 -10.592 -5.389 1.00 94.56 86 GLY A CA 1
ATOM 724 C C . GLY A 1 86 ? 0.895 -11.925 -5.922 1.00 94.56 86 GLY A C 1
ATOM 725 O O . GLY A 1 86 ? 1.961 -11.973 -6.534 1.00 94.56 86 GLY A O 1
ATOM 726 N N . ILE A 1 87 ? 0.120 -13.002 -5.760 1.00 94.44 87 ILE A N 1
ATOM 727 C CA . ILE A 1 87 ? 0.445 -14.317 -6.335 1.00 94.44 87 ILE A CA 1
ATOM 728 C C . ILE A 1 87 ? 0.467 -14.246 -7.870 1.00 94.44 87 ILE A C 1
ATOM 730 O O . ILE A 1 87 ? 1.370 -14.806 -8.488 1.00 94.44 87 ILE A O 1
ATOM 734 N N . GLU A 1 88 ? -0.480 -13.530 -8.482 1.00 92.56 88 GLU A N 1
ATOM 735 C CA . GLU A 1 88 ? -0.530 -13.315 -9.936 1.00 92.56 88 GLU A CA 1
ATOM 736 C C . GLU A 1 88 ? 0.732 -12.596 -10.442 1.00 92.56 88 GLU A C 1
ATOM 738 O O . GLU A 1 88 ? 1.344 -13.052 -11.408 1.00 92.56 88 GLU A O 1
ATOM 743 N N . VAL A 1 89 ? 1.181 -11.535 -9.757 1.00 90.00 89 VAL A N 1
ATOM 744 C CA . VAL A 1 89 ? 2.420 -10.804 -10.099 1.00 90.00 89 VAL A CA 1
ATOM 745 C C . VAL A 1 89 ? 3.620 -11.756 -10.140 1.00 90.00 89 VAL A C 1
ATOM 747 O O . VAL A 1 89 ? 4.417 -11.726 -11.080 1.00 90.00 89 VAL A O 1
ATOM 750 N N . LEU A 1 90 ? 3.727 -12.657 -9.159 1.00 88.00 90 LEU A N 1
ATOM 751 C CA . LEU A 1 90 ? 4.819 -13.629 -9.081 1.00 88.00 90 LEU A CA 1
ATOM 752 C C . LEU A 1 90 ? 4.636 -14.862 -9.976 1.00 88.00 90 LEU A C 1
ATOM 754 O O . LEU A 1 90 ? 5.591 -15.611 -10.156 1.00 88.00 90 LEU A O 1
ATOM 758 N N . SER A 1 91 ? 3.465 -15.090 -10.573 1.00 85.81 91 SER A N 1
ATOM 759 C CA . SER A 1 91 ? 3.219 -16.266 -11.427 1.00 85.81 91 SER A CA 1
ATOM 760 C C . SER A 1 91 ? 4.135 -16.320 -12.659 1.00 85.81 91 SER A C 1
ATOM 762 O O . SER A 1 91 ? 4.466 -17.397 -13.156 1.00 85.81 91 SER A O 1
ATOM 764 N N . SER A 1 92 ? 4.588 -15.151 -13.119 1.00 74.25 92 SER A N 1
ATOM 765 C CA . SER A 1 92 ? 5.542 -14.988 -14.219 1.00 74.25 92 SER A CA 1
ATOM 766 C C . SER A 1 92 ? 7.007 -15.149 -13.788 1.00 74.25 92 SER A C 1
ATOM 768 O O . SER A 1 92 ? 7.890 -15.309 -14.636 1.00 74.25 92 SER A O 1
ATOM 770 N N . TYR A 1 93 ? 7.280 -15.159 -12.479 1.00 75.00 93 TYR A N 1
ATOM 771 C CA . TYR A 1 93 ? 8.612 -15.368 -11.932 1.00 75.00 93 TYR A CA 1
ATOM 772 C C . TYR A 1 93 ? 8.909 -16.862 -11.842 1.00 75.00 93 TYR A C 1
ATOM 774 O O . TYR A 1 93 ? 8.490 -17.559 -10.918 1.00 75.00 93 TYR A O 1
ATOM 782 N N . GLN A 1 94 ? 9.708 -17.364 -12.783 1.00 58.69 94 GLN A N 1
ATOM 783 C CA . GLN A 1 94 ? 10.409 -18.619 -12.547 1.00 58.69 94 GLN A CA 1
ATOM 784 C C . GLN A 1 94 ? 11.406 -18.399 -11.405 1.00 58.69 94 GLN A C 1
ATOM 786 O O . GLN A 1 94 ? 12.164 -17.424 -11.458 1.00 58.69 94 GLN A O 1
ATOM 791 N N . PRO A 1 95 ? 11.460 -19.285 -10.391 1.00 58.09 95 PRO A N 1
ATOM 792 C CA . PRO A 1 95 ? 12.582 -19.285 -9.472 1.00 58.09 95 PRO A CA 1
ATOM 793 C C . PRO A 1 95 ? 13.828 -19.458 -10.334 1.00 58.09 95 PRO A C 1
ATOM 795 O O . PRO A 1 95 ? 14.020 -20.511 -10.949 1.00 58.09 95 PRO A O 1
ATOM 798 N N . GLN A 1 96 ? 14.638 -18.401 -10.451 1.00 53.09 96 GLN A N 1
ATOM 799 C CA . GLN A 1 96 ? 15.963 -18.531 -11.031 1.00 53.09 96 GLN A CA 1
ATOM 800 C C . GLN A 1 96 ? 16.611 -19.669 -10.259 1.00 53.09 96 GLN A C 1
ATOM 802 O O . GLN A 1 96 ? 16.746 -19.584 -9.037 1.00 53.09 96 GLN A O 1
ATOM 807 N N . GLN A 1 97 ? 16.928 -20.759 -10.966 1.00 46.84 97 GLN A N 1
ATOM 808 C CA . GLN A 1 97 ? 17.812 -21.782 -10.439 1.00 46.84 97 GLN A CA 1
ATOM 809 C C . GLN A 1 97 ? 18.977 -21.005 -9.856 1.00 46.84 97 GLN A C 1
ATOM 811 O O . GLN A 1 97 ? 19.653 -20.282 -10.592 1.00 46.84 97 GLN A O 1
ATOM 816 N N . THR A 1 98 ? 19.129 -21.061 -8.532 1.00 45.88 98 THR A N 1
ATOM 817 C CA . THR A 1 98 ? 20.318 -20.564 -7.856 1.00 45.88 98 THR A CA 1
ATOM 818 C C . THR A 1 98 ? 21.470 -21.080 -8.686 1.00 45.88 98 THR A C 1
ATOM 820 O O . THR A 1 98 ? 21.626 -22.302 -8.778 1.00 45.88 98 THR A O 1
ATOM 823 N N . ALA A 1 99 ? 22.173 -20.179 -9.379 1.00 47.56 99 ALA A N 1
ATOM 824 C CA . ALA A 1 99 ? 23.347 -20.546 -10.140 1.00 47.56 99 ALA A CA 1
ATOM 825 C C . ALA A 1 99 ? 24.174 -21.391 -9.180 1.00 47.56 99 ALA A C 1
ATOM 827 O O . ALA A 1 99 ? 24.522 -20.921 -8.095 1.00 47.56 99 ALA A O 1
ATOM 828 N N . SER A 1 100 ? 24.343 -22.672 -9.510 1.00 42.94 100 SER A N 1
ATOM 829 C CA . SER A 1 100 ? 25.193 -23.571 -8.752 1.00 42.94 100 SER A CA 1
ATOM 830 C C . SER A 1 100 ? 26.507 -22.830 -8.589 1.00 42.94 100 SER A C 1
ATOM 832 O O . SER A 1 100 ? 27.172 -22.580 -9.596 1.00 42.94 100 SER A O 1
ATOM 834 N N . VAL A 1 101 ? 26.819 -22.395 -7.366 1.00 46.81 101 VAL A N 1
ATOM 835 C CA . VAL A 1 101 ? 28.094 -21.751 -7.061 1.00 46.81 101 VAL A CA 1
ATOM 836 C C . VAL A 1 101 ? 29.151 -22.721 -7.582 1.00 46.81 101 VAL A C 1
ATOM 838 O O . VAL A 1 101 ? 29.204 -23.855 -7.091 1.00 46.81 101 VAL A O 1
ATOM 841 N N . PRO A 1 102 ? 29.910 -22.372 -8.635 1.00 42.19 102 PRO A N 1
ATOM 842 C CA . PRO A 1 102 ? 30.888 -23.296 -9.153 1.00 42.19 102 PRO A CA 1
ATOM 843 C C . PRO A 1 102 ? 31.955 -23.448 -8.077 1.00 42.19 102 PRO A C 1
ATOM 845 O O . PRO A 1 102 ? 32.558 -22.467 -7.662 1.00 42.19 102 PRO A O 1
ATOM 848 N N . GLY A 1 103 ? 32.100 -24.688 -7.614 1.00 47.69 103 GLY A N 1
ATOM 849 C CA . GLY A 1 103 ? 33.284 -25.273 -7.000 1.00 47.69 103 GLY A CA 1
ATOM 850 C C . GLY A 1 103 ? 34.158 -24.380 -6.117 1.00 47.69 103 GLY A C 1
ATOM 851 O O . GLY A 1 103 ? 34.943 -23.578 -6.605 1.00 47.69 103 GLY A O 1
ATOM 852 N N . ASN A 1 104 ? 34.189 -24.757 -4.839 1.00 49.31 104 ASN A N 1
ATOM 853 C CA . ASN A 1 104 ? 35.399 -24.763 -4.020 1.00 49.31 104 ASN A CA 1
ATOM 854 C C . ASN A 1 104 ? 35.884 -23.400 -3.488 1.00 49.31 104 ASN A C 1
ATOM 856 O O . ASN A 1 104 ? 36.888 -22.848 -3.929 1.00 49.31 104 ASN A O 1
ATOM 860 N N . VAL A 1 105 ? 35.216 -22.908 -2.441 1.00 48.41 105 VAL A N 1
ATOM 861 C CA . VAL A 1 105 ? 35.783 -21.877 -1.549 1.00 48.41 105 VAL A CA 1
ATOM 862 C C . VAL A 1 105 ? 36.881 -22.445 -0.632 1.00 48.41 105 VAL A C 1
ATOM 864 O O . VAL A 1 105 ? 37.679 -21.678 -0.095 1.00 48.41 105 VAL A O 1
ATOM 867 N N . ASP A 1 106 ? 36.996 -23.774 -0.510 1.00 46.41 106 ASP A N 1
ATOM 868 C CA . ASP A 1 106 ? 37.977 -24.421 0.374 1.00 46.41 106 ASP A CA 1
ATOM 869 C C . ASP A 1 106 ? 39.421 -24.369 -0.163 1.00 46.41 106 ASP A C 1
ATOM 871 O O . ASP A 1 106 ? 40.364 -24.604 0.590 1.00 46.41 106 ASP A O 1
ATOM 875 N N . SER A 1 107 ? 39.648 -23.996 -1.431 1.00 49.47 107 SER A N 1
ATOM 876 C CA . SER A 1 107 ? 41.007 -23.902 -1.992 1.00 49.47 107 SER A CA 1
ATOM 877 C C . SER A 1 107 ? 41.707 -22.550 -1.802 1.00 49.47 107 SER A C 1
ATOM 879 O O . SER A 1 107 ? 42.857 -22.421 -2.214 1.00 49.47 107 SER A O 1
ATOM 881 N N . MET A 1 108 ? 41.067 -21.539 -1.196 1.00 43.59 108 MET A N 1
ATOM 882 C CA . MET A 1 108 ? 41.692 -20.217 -0.978 1.00 43.59 108 MET A CA 1
ATOM 883 C C . MET A 1 108 ? 42.297 -20.011 0.421 1.00 43.59 108 MET A C 1
ATOM 885 O O . MET A 1 108 ? 43.002 -19.027 0.624 1.00 43.59 108 MET A O 1
ATOM 889 N N . LEU A 1 109 ? 42.085 -20.931 1.370 1.00 47.66 109 LEU A N 1
ATOM 890 C CA . LEU A 1 109 ? 42.622 -20.829 2.741 1.00 47.66 109 LEU A CA 1
ATOM 891 C C . LEU A 1 109 ? 43.781 -21.797 3.043 1.00 47.66 109 LEU A C 1
ATOM 893 O O . LEU A 1 109 ? 44.232 -21.877 4.182 1.00 47.66 109 LEU A O 1
ATOM 897 N N . ALA A 1 110 ? 44.303 -22.505 2.037 1.00 49.22 110 ALA A N 1
ATOM 898 C CA . ALA A 1 110 ? 45.428 -23.428 2.189 1.00 49.22 110 ALA A CA 1
ATOM 899 C C . ALA A 1 110 ? 46.650 -22.975 1.367 1.00 49.22 110 ALA A C 1
ATOM 901 O O . ALA A 1 110 ? 46.961 -23.539 0.322 1.00 49.22 110 ALA A O 1
ATOM 902 N N . GLY A 1 111 ? 47.356 -21.954 1.854 1.00 39.03 111 GLY A N 1
ATOM 903 C CA . GLY A 1 111 ? 48.712 -21.593 1.424 1.00 39.03 111 GLY A CA 1
ATOM 904 C C . GLY A 1 111 ? 49.587 -21.339 2.660 1.00 39.03 111 GLY A C 1
ATOM 905 O O . GLY A 1 111 ? 49.080 -20.749 3.613 1.00 39.03 111 GLY A O 1
ATOM 906 N N . PRO A 1 112 ? 50.844 -21.825 2.721 1.00 50.91 112 PRO A N 1
ATOM 907 C CA . PRO A 1 112 ? 51.626 -21.785 3.950 1.00 50.91 112 PRO A CA 1
ATOM 908 C C . PRO A 1 112 ? 52.322 -20.427 4.139 1.00 50.91 112 PRO A C 1
ATOM 910 O O . PRO A 1 112 ? 53.203 -20.082 3.352 1.00 50.91 112 PRO A O 1
ATOM 913 N N . TRP A 1 113 ? 51.966 -19.779 5.256 1.00 48.81 113 TRP A N 1
ATOM 914 C CA . TRP A 1 113 ? 52.493 -18.537 5.857 1.00 48.81 113 TRP A CA 1
ATOM 915 C C . TRP A 1 113 ? 52.080 -17.220 5.195 1.00 48.81 113 TRP A C 1
ATOM 917 O O . TRP A 1 113 ? 52.546 -16.918 4.076 1.00 48.81 113 TRP A O 1
#

Secondary structure (DSSP, 8-state):
-HHHHHHHTTTT-HHHHHHHHHHHHHHHHHTT-HHHHHHHHHHHHHHHHHTT-TTSHHHHHHHHHHHHHHHHTT-HHHHHHHHHHHHHHHHT----------S-GGGSS----